Protein AF-V7CQR9-F1 (afdb_monomer_lite)

Radius of gyration: 21.54 Å; chains: 1; bounding box: 66×57×41 Å

Structure (mmCIF, N/CA/C/O backbone):
data_AF-V7CQR9-F1
#
_entry.id   AF-V7CQR9-F1
#
loop_
_atom_site.group_PDB
_atom_site.id
_atom_site.type_symbol
_atom_site.label_atom_id
_atom_site.label_alt_id
_atom_site.label_comp_id
_atom_site.label_asym_id
_atom_site.label_entity_id
_atom_site.label_seq_id
_atom_site.pdbx_PDB_ins_code
_atom_site.Cartn_x
_atom_site.Cartn_y
_atom_site.Cartn_z
_atom_site.occupancy
_atom_site.B_iso_or_equiv
_atom_site.auth_seq_id
_atom_site.auth_comp_id
_atom_site.auth_asym_id
_atom_site.auth_atom_id
_atom_site.pdbx_PDB_model_num
ATOM 1 N N . GLU A 1 1 ? 5.140 -25.761 18.915 1.00 41.97 1 GLU A N 1
ATOM 2 C CA . GLU A 1 1 ? 4.396 -25.133 17.805 1.00 41.97 1 GLU A CA 1
ATOM 3 C C . GLU A 1 1 ? 4.892 -23.714 17.617 1.00 41.97 1 GLU A C 1
ATOM 5 O O . GLU A 1 1 ? 4.984 -22.974 18.591 1.00 41.97 1 GLU A O 1
ATOM 10 N N . THR A 1 2 ? 5.276 -23.345 16.400 1.00 48.59 2 THR A N 1
ATOM 11 C CA . THR A 1 2 ? 5.682 -21.975 16.077 1.00 48.59 2 THR A CA 1
ATOM 12 C C . THR A 1 2 ? 4.414 -21.136 15.949 1.00 48.59 2 THR A C 1
ATOM 14 O O . THR A 1 2 ? 3.686 -21.257 14.967 1.00 48.59 2 THR A O 1
ATOM 17 N N . GLN A 1 3 ? 4.089 -20.340 16.968 1.00 61.81 3 GLN A N 1
ATOM 18 C CA . GLN A 1 3 ? 2.920 -19.466 16.918 1.00 61.81 3 GLN A CA 1
ATOM 19 C C . GLN A 1 3 ? 3.255 -18.221 16.092 1.00 61.81 3 GLN A C 1
ATOM 21 O O . GLN A 1 3 ? 3.995 -17.349 16.544 1.00 61.81 3 GLN A O 1
ATOM 26 N N . PHE A 1 4 ? 2.732 -18.156 14.867 1.00 68.81 4 PHE A N 1
ATOM 27 C CA . PHE A 1 4 ? 2.900 -16.991 14.002 1.00 68.81 4 PHE A CA 1
ATOM 28 C C . PHE A 1 4 ? 2.068 -15.803 14.511 1.00 68.81 4 PHE A C 1
ATOM 30 O O . PHE A 1 4 ? 0.933 -16.001 14.965 1.00 68.81 4 PHE A O 1
ATOM 37 N N . PRO A 1 5 ? 2.604 -14.571 14.455 1.00 75.88 5 PRO A N 1
ATOM 38 C CA . PRO A 1 5 ? 1.844 -13.382 14.801 1.00 75.88 5 PRO A CA 1
ATOM 39 C C . PRO A 1 5 ? 0.674 -13.155 13.831 1.00 75.88 5 PRO A C 1
ATOM 41 O O . PRO A 1 5 ? 0.707 -13.516 12.653 1.00 75.88 5 PRO A O 1
ATOM 44 N N . LEU A 1 6 ? -0.384 -12.545 14.361 1.00 80.00 6 LEU A N 1
ATOM 45 C CA . LEU A 1 6 ? -1.630 -12.251 13.662 1.00 80.00 6 LEU A CA 1
ATOM 46 C C . LEU A 1 6 ? -1.781 -10.737 13.486 1.00 80.00 6 LEU A C 1
ATOM 48 O O . LEU A 1 6 ? -1.572 -9.965 14.422 1.00 80.00 6 LEU A O 1
ATOM 52 N N . PHE A 1 7 ? -2.206 -10.293 12.308 1.00 83.94 7 PHE A N 1
ATOM 53 C CA . PHE A 1 7 ? -2.403 -8.873 12.015 1.00 83.94 7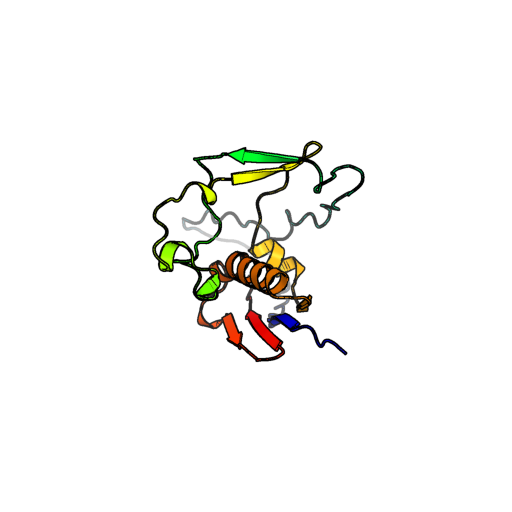 PHE A CA 1
ATOM 54 C C . PHE A 1 7 ? -3.782 -8.657 11.413 1.00 83.94 7 PHE A C 1
ATOM 56 O O . PHE A 1 7 ? -4.093 -9.141 10.328 1.00 83.94 7 PHE A O 1
ATOM 63 N N . GLN A 1 8 ? -4.647 -7.954 12.130 1.00 78.25 8 GLN A N 1
ATOM 64 C CA . GLN A 1 8 ? -6.051 -7.843 11.783 1.00 78.25 8 GLN A CA 1
ATOM 65 C C . GLN A 1 8 ? -6.464 -6.421 11.457 1.00 78.25 8 GLN A C 1
ATOM 67 O O . GLN A 1 8 ? -6.045 -5.453 12.090 1.00 78.25 8 GLN A O 1
ATOM 72 N N . VAL A 1 9 ? -7.382 -6.312 10.506 1.00 82.25 9 VAL A N 1
ATOM 73 C CA . VAL A 1 9 ? -8.133 -5.101 10.234 1.00 82.25 9 VAL A CA 1
ATOM 74 C C . VAL A 1 9 ? -9.612 -5.331 10.533 1.00 82.25 9 VAL A C 1
ATOM 76 O O . VAL A 1 9 ? -10.243 -6.246 9.997 1.00 82.25 9 VAL A O 1
ATOM 79 N N . HIS A 1 10 ? -10.175 -4.496 11.404 1.00 82.81 10 HIS A N 1
ATOM 80 C CA . HIS A 1 10 ? -11.596 -4.475 11.734 1.00 82.81 10 HIS A CA 1
ATOM 81 C C . HIS A 1 10 ? -12.281 -3.287 11.081 1.00 82.81 10 HIS A C 1
ATOM 83 O O . HIS A 1 10 ? -11.939 -2.136 11.357 1.00 82.81 10 HIS A O 1
ATOM 89 N N . PHE A 1 11 ? -13.338 -3.567 10.327 1.00 75.38 11 PHE A N 1
ATOM 90 C CA . PHE A 1 11 ? -14.189 -2.536 9.756 1.00 75.38 11 PHE A CA 1
ATOM 91 C C . PHE A 1 11 ? -15.543 -2.528 10.468 1.00 75.38 11 PHE A C 1
ATOM 93 O O . PHE A 1 11 ? -16.346 -3.451 10.330 1.00 75.38 11 PHE A O 1
ATOM 100 N N . LYS A 1 12 ? -15.792 -1.501 11.289 1.00 66.75 12 LYS A N 1
ATOM 101 C CA . LYS A 1 12 ? -17.048 -1.352 12.042 1.00 66.75 12 LYS A CA 1
ATOM 102 C C . LYS A 1 12 ? -17.919 -0.282 11.406 1.00 66.75 12 LYS A C 1
ATOM 104 O O . LYS A 1 12 ? -17.594 0.898 11.483 1.00 66.75 12 LYS A O 1
ATOM 109 N N . PHE A 1 13 ? -19.062 -0.688 10.872 1.00 64.81 13 PHE A N 1
ATOM 110 C CA . PHE A 1 13 ? -20.039 0.225 10.292 1.00 64.81 13 PHE A CA 1
ATOM 111 C C . PHE A 1 13 ? -21.225 0.403 11.233 1.00 64.81 13 PHE A C 1
ATOM 113 O O . PHE A 1 13 ? -21.707 -0.563 11.825 1.00 64.81 13 PHE A O 1
ATOM 120 N N . LYS A 1 14 ? -21.696 1.646 11.373 1.00 54.72 14 LYS A N 1
ATOM 121 C CA . LYS A 1 14 ? -23.021 1.921 11.930 1.00 54.72 14 LYS A CA 1
ATOM 122 C C . LYS A 1 14 ? -23.985 2.021 10.746 1.00 54.72 14 LYS A C 1
ATOM 124 O O . LYS A 1 14 ? -23.793 2.923 9.936 1.00 54.72 14 LYS A O 1
ATOM 129 N N . PRO A 1 15 ? -24.972 1.123 10.604 1.00 45.88 15 PRO A N 1
ATOM 130 C CA . PRO A 1 15 ? -26.006 1.317 9.599 1.00 45.88 15 PRO A CA 1
ATOM 131 C C . PRO A 1 15 ? -26.774 2.603 9.929 1.00 45.88 15 PRO A C 1
ATOM 133 O O . PRO A 1 15 ? -27.225 2.786 11.062 1.00 45.88 15 PRO A O 1
ATOM 136 N N . CYS A 1 16 ? -26.902 3.506 8.957 1.00 43.66 16 CYS A N 1
ATOM 137 C CA . CYS A 1 16 ? -27.838 4.621 9.069 1.00 43.66 16 CYS A CA 1
ATOM 138 C C . CYS A 1 16 ? -29.277 4.070 9.086 1.00 43.66 16 CYS A C 1
ATOM 140 O O . CYS A 1 16 ? -29.581 3.157 8.310 1.00 43.66 16 CYS A O 1
ATOM 142 N N . PRO A 1 17 ? -30.188 4.611 9.916 1.00 41.53 17 PRO A N 1
ATOM 143 C CA . PRO A 1 17 ? -31.610 4.328 9.783 1.00 41.53 17 PRO A CA 1
ATOM 144 C C . PRO A 1 17 ? -32.074 4.824 8.411 1.00 41.53 17 PRO A C 1
ATOM 146 O O . PRO A 1 17 ? -31.995 6.019 8.128 1.00 41.53 17 PRO A O 1
ATOM 149 N N . ARG A 1 18 ? -32.551 3.922 7.546 1.00 43.81 18 ARG A N 1
ATOM 150 C CA . ARG A 1 18 ? -33.245 4.322 6.316 1.00 43.81 18 ARG A CA 1
ATOM 151 C C . ARG A 1 18 ? -34.503 5.086 6.722 1.00 43.81 18 ARG A C 1
ATOM 153 O O . ARG A 1 18 ? -35.477 4.472 7.153 1.00 43.81 18 ARG A O 1
ATOM 160 N N . GLN A 1 19 ? -34.502 6.410 6.588 1.00 45.97 19 GLN A N 1
ATOM 161 C CA . GLN A 1 19 ? -35.759 7.143 6.559 1.00 45.97 19 GLN A CA 1
ATOM 162 C C . GLN A 1 19 ? -36.437 6.816 5.230 1.00 45.97 19 GLN A C 1
ATOM 164 O O . GLN A 1 19 ? -36.009 7.259 4.170 1.00 45.97 19 GLN A O 1
ATOM 169 N N . ILE A 1 20 ? -37.470 5.978 5.287 1.00 43.81 20 ILE A N 1
ATOM 170 C CA . ILE A 1 20 ? -38.375 5.761 4.162 1.00 43.81 20 ILE A CA 1
ATOM 171 C C . ILE A 1 20 ? -39.306 6.974 4.120 1.00 43.81 20 ILE A C 1
ATOM 173 O O . ILE A 1 20 ? -40.376 6.974 4.730 1.00 43.81 20 ILE A O 1
ATOM 177 N N . THR A 1 21 ? -38.906 8.037 3.433 1.00 38.19 21 THR A N 1
ATOM 178 C CA . THR A 1 21 ? -39.832 9.105 3.053 1.00 38.19 21 THR A CA 1
ATOM 179 C C . THR A 1 21 ? -40.625 8.637 1.834 1.00 38.19 21 THR A C 1
ATOM 181 O O . THR A 1 21 ? -40.096 8.483 0.737 1.00 38.19 21 THR A O 1
ATOM 184 N N . LYS A 1 22 ? -41.918 8.353 2.041 1.00 32.97 22 LYS A N 1
ATOM 185 C CA . LYS A 1 22 ? -42.879 8.067 0.963 1.00 32.97 22 LYS A CA 1
ATOM 186 C C . LYS A 1 22 ? -42.957 9.275 0.012 1.00 32.97 22 LYS A C 1
ATOM 188 O O . LYS A 1 22 ? -43.050 10.398 0.513 1.00 32.97 22 LYS A O 1
ATOM 193 N N . PRO A 1 23 ? -43.001 9.085 -1.318 1.00 34.34 23 PRO A N 1
ATOM 194 C CA . PRO A 1 23 ? -43.181 10.199 -2.238 1.00 34.34 23 PRO A CA 1
ATOM 195 C C . PRO A 1 23 ? -44.623 10.716 -2.133 1.00 34.34 23 PRO A C 1
ATOM 197 O O . PRO A 1 23 ? -45.576 9.949 -2.277 1.00 34.34 23 PRO A O 1
ATOM 200 N N . LYS A 1 24 ? -44.791 12.015 -1.862 1.00 32.97 24 LYS A N 1
ATOM 201 C CA . LYS A 1 24 ? -46.068 12.720 -2.033 1.00 32.97 24 LYS A CA 1
ATOM 202 C C . LYS A 1 24 ? -46.045 13.492 -3.349 1.00 32.97 24 LYS A C 1
ATOM 204 O O . LYS A 1 24 ? -45.076 14.170 -3.673 1.00 32.97 24 LYS A O 1
ATOM 209 N N . SER A 1 25 ? -47.136 13.345 -4.084 1.00 35.62 25 SER A N 1
ATOM 210 C CA . SER A 1 25 ? -47.451 13.938 -5.379 1.00 35.62 25 SER A CA 1
ATOM 211 C C . SER A 1 25 ? -47.637 15.466 -5.338 1.00 35.62 25 SER A C 1
ATOM 213 O O . SER A 1 25 ? -48.386 15.969 -4.508 1.00 35.62 25 SER A O 1
ATOM 215 N N . ILE A 1 26 ? -46.956 16.140 -6.272 1.00 37.84 26 ILE A N 1
ATOM 216 C CA . ILE A 1 26 ? -47.294 17.318 -7.107 1.00 37.84 26 ILE A CA 1
ATOM 217 C C . ILE A 1 26 ? -48.415 18.275 -6.630 1.00 37.84 26 ILE A C 1
ATOM 219 O O . ILE A 1 26 ? -49.569 17.863 -6.566 1.00 37.84 26 ILE A O 1
ATOM 223 N N . LEU A 1 27 ? -48.093 19.579 -6.486 1.00 31.38 27 LEU A N 1
ATOM 224 C CA . LEU A 1 27 ? -48.712 20.705 -7.236 1.00 31.38 27 LEU A CA 1
ATOM 225 C C . LEU A 1 27 ? -48.046 22.083 -6.960 1.00 31.38 27 LEU A C 1
ATOM 227 O O . LEU A 1 27 ? -48.041 22.566 -5.837 1.00 31.38 27 LEU A O 1
ATOM 231 N N . ALA A 1 28 ? -47.541 22.670 -8.057 1.00 29.38 28 ALA A N 1
ATOM 232 C CA . ALA A 1 28 ? -47.424 24.085 -8.463 1.00 29.38 28 ALA A CA 1
ATOM 233 C C . ALA A 1 28 ? -46.801 25.180 -7.553 1.00 29.38 28 ALA A C 1
ATOM 235 O O . ALA A 1 28 ? -47.396 25.592 -6.565 1.00 29.38 28 ALA A O 1
ATOM 236 N N . GLY A 1 29 ? -45.739 25.828 -8.072 1.00 25.42 29 GLY A N 1
ATOM 237 C CA . GLY A 1 29 ? -45.711 27.300 -8.190 1.00 25.42 29 GLY A CA 1
ATOM 238 C C . GLY A 1 29 ? -44.531 28.094 -7.594 1.00 25.42 29 GLY A C 1
ATOM 239 O O . GLY A 1 29 ? -44.520 28.379 -6.407 1.00 25.42 29 GLY A O 1
ATOM 240 N N . ASP A 1 30 ? -43.687 28.596 -8.507 1.00 26.09 30 ASP A N 1
ATOM 241 C CA . ASP A 1 30 ? -42.939 29.877 -8.521 1.00 26.09 30 ASP A CA 1
ATOM 242 C C . ASP A 1 30 ? -41.487 30.009 -7.961 1.00 26.09 30 ASP A C 1
ATOM 244 O O . ASP A 1 30 ? -41.215 29.915 -6.771 1.00 26.09 30 ASP A O 1
ATOM 248 N N . LYS A 1 31 ? -40.582 30.298 -8.919 1.00 33.34 31 LYS A N 1
ATOM 249 C CA . LYS A 1 31 ? -39.296 31.049 -8.947 1.00 33.34 31 LYS A CA 1
ATOM 250 C C . LYS A 1 31 ? -38.389 31.104 -7.698 1.00 33.34 31 LYS A C 1
ATOM 252 O O . LYS A 1 31 ? -38.709 31.812 -6.752 1.00 33.34 31 LYS A O 1
ATOM 257 N N . LYS A 1 32 ? -37.127 30.650 -7.833 1.00 25.44 32 LYS A N 1
ATOM 258 C CA . LYS A 1 32 ? -35.907 31.482 -8.049 1.00 25.44 32 LYS A CA 1
ATOM 259 C C . LYS A 1 32 ? -34.656 30.591 -8.224 1.00 25.44 32 LYS A C 1
ATOM 261 O O . LYS A 1 32 ? -34.706 29.409 -7.923 1.00 25.44 32 LYS A O 1
ATOM 266 N N . ALA A 1 33 ? -33.602 31.188 -8.777 1.00 32.75 33 ALA A N 1
ATOM 267 C CA . ALA A 1 33 ? -32.404 30.595 -9.372 1.00 32.75 33 ALA A CA 1
ATOM 268 C C . ALA A 1 33 ? -31.418 29.866 -8.429 1.00 32.75 33 ALA A C 1
ATOM 270 O O . ALA A 1 33 ? -31.413 30.105 -7.224 1.00 32.75 33 ALA A O 1
ATOM 271 N N . ASP A 1 34 ? -30.547 29.096 -9.097 1.00 33.03 34 ASP A N 1
ATOM 272 C CA . ASP A 1 34 ? -29.284 28.444 -8.703 1.00 33.03 34 ASP A CA 1
ATOM 273 C C . ASP A 1 34 ? -29.333 27.130 -7.905 1.00 33.03 34 ASP A C 1
ATOM 275 O O . ASP A 1 34 ? -29.370 27.130 -6.682 1.00 33.03 34 ASP A O 1
ATOM 279 N N . GLU A 1 35 ? -29.226 26.010 -8.637 1.00 32.69 35 GLU A N 1
ATOM 280 C CA . GLU A 1 35 ? -28.453 24.800 -8.293 1.00 32.69 35 GLU A CA 1
ATOM 281 C C . GLU A 1 35 ? -28.541 23.799 -9.464 1.00 32.69 35 GLU A C 1
ATOM 283 O O . GLU A 1 35 ? -29.588 23.197 -9.692 1.00 32.69 35 GLU A O 1
ATOM 288 N N . GLU A 1 36 ? -27.447 23.562 -10.196 1.00 30.84 36 GLU A N 1
ATOM 289 C CA . GLU A 1 36 ? -27.282 22.299 -10.935 1.00 30.84 36 GLU A CA 1
ATOM 290 C C . GLU A 1 36 ? -26.350 21.401 -10.121 1.00 30.84 36 GLU A C 1
ATOM 292 O O . GLU A 1 36 ? -25.194 21.152 -10.461 1.00 30.84 36 GLU A O 1
ATOM 297 N N . VAL A 1 37 ? -26.848 20.940 -8.973 1.00 31.84 37 VAL A N 1
ATOM 298 C CA . VAL A 1 37 ? -26.240 19.801 -8.290 1.00 31.84 37 VAL A CA 1
ATOM 299 C C . VAL A 1 37 ? -26.686 18.575 -9.064 1.00 31.84 37 VAL A C 1
ATOM 301 O O . VAL A 1 37 ? -27.801 18.080 -8.902 1.00 31.84 37 VAL A O 1
ATOM 304 N N . VAL A 1 38 ? -25.812 18.111 -9.954 1.00 28.70 38 VAL A N 1
ATOM 305 C CA . VAL A 1 38 ? -25.961 16.826 -10.629 1.00 28.70 38 VAL A CA 1
ATOM 306 C C . VAL A 1 38 ? -26.079 15.761 -9.545 1.00 28.70 38 VAL A C 1
ATOM 308 O O . VAL A 1 38 ? -25.103 15.393 -8.889 1.00 28.70 38 VAL A O 1
ATOM 311 N N . ILE A 1 39 ? -27.304 15.285 -9.332 1.00 34.88 39 ILE A N 1
ATOM 312 C CA . ILE A 1 39 ? -27.596 14.151 -8.465 1.00 34.88 39 ILE A CA 1
ATOM 313 C C . ILE A 1 39 ? -26.994 12.924 -9.150 1.00 34.88 39 ILE A C 1
ATOM 315 O O . ILE A 1 39 ? -27.649 12.236 -9.933 1.00 34.88 39 ILE A O 1
ATOM 319 N N . VAL A 1 40 ? -25.723 12.644 -8.870 1.00 34.62 40 VAL A N 1
ATOM 320 C CA . VAL A 1 40 ? -25.121 11.348 -9.171 1.00 34.62 40 VAL A CA 1
ATOM 321 C C . VAL A 1 40 ? -25.735 10.337 -8.215 1.00 34.62 40 VAL A C 1
ATOM 323 O O . VAL A 1 40 ? -25.282 10.117 -7.095 1.00 34.62 40 VAL A O 1
ATOM 326 N N . ASN A 1 41 ? -26.850 9.759 -8.651 1.00 41.69 41 ASN A N 1
ATOM 327 C CA . ASN A 1 41 ? -27.503 8.657 -7.975 1.00 41.69 41 ASN A CA 1
ATOM 328 C C . ASN A 1 41 ? -26.471 7.531 -7.779 1.00 41.69 41 ASN A C 1
ATOM 330 O O . ASN A 1 41 ? -26.025 6.908 -8.747 1.00 41.69 41 ASN A O 1
ATOM 334 N N . ALA A 1 42 ? -26.102 7.271 -6.520 1.00 46.81 42 ALA A N 1
ATOM 335 C CA . ALA A 1 42 ? -25.104 6.290 -6.083 1.00 46.81 42 ALA A CA 1
ATOM 336 C C . ALA A 1 42 ? -25.492 4.819 -6.366 1.00 46.81 42 ALA A C 1
ATOM 338 O O . ALA A 1 42 ? -24.922 3.895 -5.792 1.00 46.81 42 ALA A O 1
ATOM 339 N N . SER A 1 43 ? -26.461 4.592 -7.252 1.00 51.91 43 SER A N 1
ATOM 340 C CA . SER A 1 43 ? -26.974 3.282 -7.648 1.00 51.91 43 SER A CA 1
ATOM 341 C C . SER A 1 43 ? -26.719 2.929 -9.119 1.00 51.91 43 SER A C 1
ATOM 343 O O . SER A 1 43 ? -27.313 1.975 -9.606 1.00 51.91 43 SER A O 1
ATOM 345 N N . SER A 1 44 ? -25.835 3.647 -9.830 1.00 48.53 44 SER A N 1
ATOM 346 C CA . SER A 1 44 ? -25.587 3.379 -11.263 1.00 48.53 44 SER A CA 1
ATOM 347 C C . SER A 1 44 ? -24.168 2.968 -11.686 1.00 48.53 44 SER A C 1
ATOM 349 O O . SER A 1 44 ? -24.005 2.674 -12.860 1.00 48.53 44 SER A O 1
ATOM 351 N N . TRP A 1 45 ? -23.163 2.853 -10.798 1.00 45.81 45 TRP A N 1
ATOM 352 C CA . TRP A 1 45 ? -21.800 2.444 -11.227 1.00 45.81 45 TRP A CA 1
ATOM 353 C C . TRP A 1 45 ? -20.986 1.609 -10.224 1.00 45.81 45 TRP A C 1
ATOM 355 O O . TRP A 1 45 ? -19.757 1.634 -10.255 1.00 45.81 45 TRP A O 1
ATOM 365 N N . ILE A 1 46 ? -21.624 0.850 -9.331 1.00 46.75 46 ILE A N 1
ATOM 366 C CA . ILE A 1 46 ? -20.922 -0.288 -8.718 1.00 46.75 46 ILE A CA 1
ATOM 367 C C . ILE A 1 46 ? -21.370 -1.516 -9.494 1.00 46.75 46 ILE A C 1
ATOM 369 O O . ILE A 1 46 ? -22.289 -2.220 -9.088 1.00 46.75 46 ILE A O 1
ATOM 373 N N . ASP A 1 47 ? -20.752 -1.726 -10.654 1.00 48.12 47 ASP A N 1
ATOM 374 C CA . ASP A 1 47 ? -20.745 -3.052 -11.251 1.00 48.12 47 ASP A CA 1
ATOM 375 C C . ASP A 1 47 ? -19.950 -3.945 -10.291 1.00 48.12 47 ASP A C 1
ATOM 377 O O . ASP A 1 47 ? -18.720 -4.001 -10.310 1.00 48.12 47 ASP A O 1
ATOM 381 N N . ASP A 1 48 ? -20.663 -4.664 -9.426 1.00 55.44 48 ASP A N 1
ATOM 382 C CA . ASP A 1 48 ? -20.131 -5.768 -8.617 1.00 55.44 48 ASP A CA 1
ATOM 383 C C . ASP A 1 48 ? -19.645 -6.949 -9.494 1.00 55.44 48 ASP A C 1
ATOM 385 O O . ASP A 1 48 ? -19.297 -8.011 -8.983 1.00 55.44 48 ASP A O 1
ATOM 389 N N . LYS A 1 49 ? -19.592 -6.765 -10.821 1.00 54.38 49 LYS A N 1
ATOM 390 C CA . LYS A 1 49 ? -19.254 -7.756 -11.841 1.00 54.38 49 LYS A CA 1
ATOM 391 C C . LYS A 1 49 ? -17.871 -7.533 -12.470 1.00 54.38 49 LYS A C 1
ATOM 393 O O . LYS A 1 49 ? -17.668 -7.840 -13.638 1.00 54.38 49 LYS A O 1
ATOM 398 N N . PHE A 1 50 ? -16.904 -7.001 -11.727 1.00 61.44 50 PHE A N 1
ATOM 399 C CA . PHE A 1 50 ? -15.508 -7.299 -12.055 1.00 61.44 50 PHE A CA 1
ATOM 400 C C . PHE A 1 50 ? -15.138 -8.581 -11.312 1.00 61.44 50 PHE A C 1
ATOM 402 O O . PHE A 1 50 ? -14.646 -8.531 -10.179 1.00 61.44 50 PHE A O 1
ATOM 409 N N . ASP A 1 51 ? -15.494 -9.714 -11.917 1.00 65.62 51 ASP A N 1
ATOM 410 C CA . ASP A 1 51 ? -14.965 -11.008 -11.505 1.00 65.62 51 ASP A CA 1
ATOM 411 C C . ASP A 1 51 ? -13.554 -11.107 -12.079 1.00 65.62 51 ASP A C 1
ATOM 413 O O . ASP A 1 51 ? -13.349 -10.918 -13.277 1.00 65.62 51 ASP A O 1
ATOM 417 N N . PHE A 1 52 ? -12.570 -11.259 -11.202 1.00 70.00 52 PHE A N 1
ATOM 418 C CA . PHE A 1 52 ? -11.182 -11.334 -11.625 1.00 70.00 52 PHE A CA 1
ATOM 419 C C . PHE A 1 52 ? -10.911 -12.774 -12.053 1.00 70.00 52 PHE A C 1
ATOM 421 O O . PHE A 1 52 ? -10.785 -13.648 -11.194 1.00 70.00 52 PHE A O 1
ATOM 428 N N . ASP A 1 53 ? -10.850 -13.010 -13.362 1.00 74.62 53 ASP A N 1
ATOM 429 C CA . ASP A 1 53 ? -10.520 -14.325 -13.898 1.00 74.62 53 ASP A CA 1
ATOM 430 C C . ASP A 1 53 ? -8.998 -14.520 -13.939 1.00 74.62 53 ASP A C 1
ATOM 432 O O . ASP A 1 53 ? -8.269 -13.830 -14.656 1.00 74.62 53 ASP A O 1
ATOM 436 N N . LEU A 1 54 ? -8.522 -15.470 -13.133 1.00 71.12 54 LEU A N 1
ATOM 437 C CA . LEU A 1 54 ? -7.117 -15.868 -13.073 1.00 71.12 54 LEU A CA 1
ATOM 438 C C . LEU A 1 54 ? -6.643 -16.536 -14.370 1.00 71.12 54 LEU A C 1
ATOM 440 O O . LEU A 1 54 ? -5.450 -16.472 -14.662 1.00 71.12 54 LEU A O 1
ATOM 444 N N . GLU A 1 55 ? -7.548 -17.160 -15.129 1.00 76.25 55 GLU A N 1
ATOM 445 C CA . GLU A 1 55 ? -7.228 -17.827 -16.396 1.00 76.25 55 GLU A CA 1
ATOM 446 C C . GLU A 1 55 ? -7.053 -16.819 -17.542 1.00 76.25 55 GLU A C 1
ATOM 448 O O . GLU A 1 55 ? -6.274 -17.058 -18.462 1.00 76.25 55 GLU A O 1
ATOM 453 N N . GLU A 1 56 ? -7.722 -15.663 -17.472 1.00 80.50 56 GLU A N 1
ATOM 454 C CA . GLU A 1 56 ? -7.551 -14.569 -18.440 1.00 80.50 56 GLU A CA 1
ATOM 455 C C . GLU A 1 56 ? -6.397 -13.620 -18.071 1.00 80.50 56 GLU A C 1
ATOM 457 O O . GLU A 1 56 ? -5.871 -12.918 -18.935 1.00 80.50 56 GLU A O 1
ATOM 462 N N . CYS A 1 57 ? -6.007 -13.562 -16.793 1.00 86.56 57 CYS A N 1
ATOM 463 C CA . CYS A 1 57 ? -5.041 -12.592 -16.279 1.00 86.56 57 CYS A CA 1
ATOM 464 C C . CYS A 1 57 ? -4.129 -13.210 -15.210 1.00 86.56 57 CYS A C 1
ATOM 466 O O . CYS A 1 57 ? -4.407 -13.169 -14.004 1.00 86.56 57 CYS A O 1
ATOM 468 N N . ASN A 1 58 ? -2.972 -13.724 -15.638 1.00 88.94 58 ASN A N 1
ATOM 469 C CA . ASN A 1 58 ? -1.970 -14.236 -14.712 1.00 88.94 58 ASN A CA 1
ATOM 470 C C . ASN A 1 58 ? -1.144 -13.096 -14.089 1.00 88.94 58 ASN A C 1
ATOM 472 O O . ASN A 1 58 ? -0.136 -12.648 -14.629 1.00 88.94 58 ASN A O 1
ATOM 476 N N . VAL A 1 59 ? -1.524 -12.670 -12.884 1.00 90.38 59 VAL A N 1
ATOM 477 C CA . VAL A 1 59 ? -0.822 -11.604 -12.140 1.00 90.38 59 VAL A CA 1
ATOM 478 C C . VAL A 1 59 ? 0.584 -11.960 -11.671 1.00 90.38 59 VAL A C 1
ATOM 480 O O . VAL A 1 59 ? 1.333 -11.056 -11.297 1.00 90.38 59 VAL A O 1
ATOM 483 N N . ALA A 1 60 ? 0.945 -13.244 -11.658 1.00 91.50 60 ALA A N 1
ATOM 484 C CA . ALA A 1 60 ? 2.271 -13.682 -11.235 1.00 91.50 60 ALA A CA 1
ATOM 485 C C . ALA A 1 60 ? 3.331 -13.481 -12.330 1.00 91.50 60 ALA A C 1
ATOM 487 O O . ALA A 1 60 ? 4.508 -13.325 -12.003 1.00 91.50 60 ALA A O 1
ATOM 488 N N . ASN A 1 61 ? 2.921 -13.442 -13.602 1.00 93.00 61 ASN A N 1
ATOM 489 C CA . ASN A 1 61 ? 3.807 -13.242 -14.745 1.00 93.00 61 ASN A CA 1
ATOM 490 C C . ASN A 1 61 ? 3.702 -11.803 -15.250 1.00 93.00 61 ASN A C 1
ATOM 492 O O . ASN A 1 61 ? 2.615 -11.276 -15.471 1.00 93.00 61 ASN A O 1
ATOM 496 N N . GLY A 1 62 ? 4.843 -11.148 -15.419 1.00 94.31 62 GLY A N 1
ATOM 497 C CA . GLY A 1 62 ? 4.882 -9.726 -15.716 1.00 94.31 62 GLY A CA 1
ATOM 498 C C . GLY A 1 62 ? 6.283 -9.161 -15.625 1.00 94.31 62 GLY A C 1
ATOM 499 O O . GLY A 1 62 ? 7.279 -9.879 -15.494 1.00 94.31 62 GLY A O 1
ATOM 500 N N . LYS A 1 63 ? 6.354 -7.836 -15.665 1.00 96.19 63 LYS A N 1
ATOM 501 C CA . LYS A 1 63 ? 7.603 -7.090 -15.543 1.00 96.19 63 LYS A CA 1
ATOM 502 C C . LYS A 1 63 ? 7.406 -5.824 -14.729 1.00 96.19 63 LYS A C 1
ATOM 504 O O . LYS A 1 63 ? 6.334 -5.222 -14.711 1.00 96.19 63 LYS A O 1
ATOM 509 N N . TRP A 1 64 ? 8.484 -5.394 -14.091 1.00 95.88 64 TRP A N 1
ATOM 510 C CA . TRP A 1 64 ? 8.550 -4.080 -13.472 1.00 95.88 64 TRP A CA 1
ATOM 511 C C . TRP A 1 64 ? 8.767 -3.018 -14.546 1.00 95.88 64 TRP A C 1
ATOM 513 O O . TRP A 1 64 ? 9.714 -3.103 -15.330 1.00 95.88 64 TRP A O 1
ATOM 523 N N . VAL A 1 65 ? 7.897 -2.014 -14.572 1.00 95.19 65 VAL A N 1
ATOM 524 C CA . VAL A 1 65 ? 7.990 -0.869 -15.479 1.00 95.19 65 VAL A CA 1
ATOM 525 C C . VAL A 1 65 ? 8.189 0.393 -14.658 1.00 95.19 65 VAL A C 1
ATOM 527 O O . VAL A 1 65 ? 7.495 0.628 -13.669 1.00 95.19 65 VAL A O 1
ATOM 530 N N . PHE A 1 66 ? 9.173 1.196 -15.052 1.00 95.94 66 PHE A N 1
ATOM 531 C CA . PHE A 1 66 ? 9.445 2.473 -14.412 1.00 95.94 66 PHE A CA 1
ATOM 532 C C . PHE A 1 66 ? 8.518 3.552 -14.974 1.00 95.94 66 PHE A C 1
ATOM 534 O O . PHE A 1 66 ? 8.475 3.774 -16.184 1.00 95.94 66 PHE A O 1
ATOM 541 N N . ASN A 1 67 ? 7.810 4.247 -14.090 1.00 94.38 67 ASN A N 1
ATOM 542 C CA . ASN A 1 67 ? 6.875 5.308 -14.426 1.0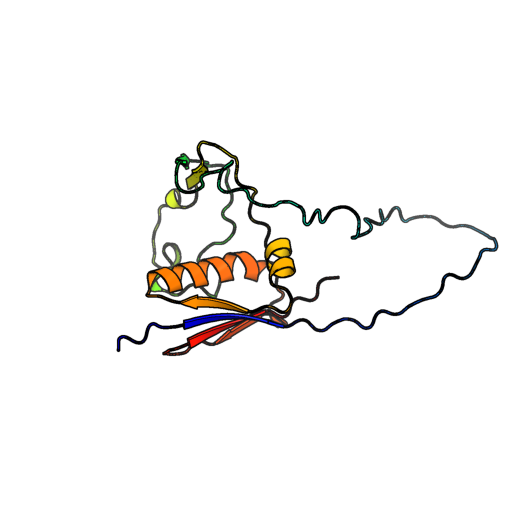0 94.38 67 ASN A CA 1
ATOM 543 C C . ASN A 1 67 ? 7.146 6.543 -13.558 1.00 94.38 67 ASN A C 1
ATOM 545 O O . ASN A 1 67 ? 6.593 6.691 -12.473 1.00 94.38 67 ASN A O 1
ATOM 549 N N . SER A 1 68 ? 7.966 7.474 -14.048 1.00 93.31 68 SER A N 1
ATOM 550 C CA . SER A 1 68 ? 8.308 8.707 -13.316 1.00 93.31 68 SER A CA 1
ATOM 551 C C . SER A 1 68 ? 7.114 9.621 -13.018 1.00 93.31 68 SER A C 1
ATOM 553 O O . SER A 1 68 ? 7.215 10.490 -12.156 1.00 93.31 68 SER A O 1
ATOM 555 N N . SER A 1 69 ? 5.992 9.449 -13.723 1.00 92.00 69 SER A N 1
ATOM 556 C CA . SER A 1 69 ? 4.777 10.247 -13.521 1.00 92.00 69 SER A CA 1
ATOM 557 C C . SER A 1 69 ? 3.837 9.639 -12.477 1.00 92.00 69 SER A C 1
ATOM 559 O O . SER A 1 69 ? 2.862 10.285 -12.081 1.00 92.00 69 SER A O 1
ATOM 561 N N . VAL A 1 70 ? 4.087 8.404 -12.022 1.00 90.62 70 VAL A N 1
ATOM 562 C CA . VAL A 1 70 ? 3.221 7.764 -11.033 1.00 90.62 70 VAL A CA 1
ATOM 563 C C . VAL A 1 70 ? 3.355 8.463 -9.684 1.00 90.62 70 VAL A C 1
ATOM 565 O O . VAL A 1 70 ? 4.441 8.634 -9.139 1.00 90.62 70 VAL A O 1
ATOM 568 N N . THR A 1 71 ? 2.219 8.854 -9.111 1.00 90.31 71 THR A N 1
ATOM 569 C CA . THR A 1 71 ? 2.171 9.311 -7.721 1.00 90.31 71 THR A CA 1
ATOM 570 C C . THR A 1 71 ? 1.894 8.113 -6.810 1.00 90.31 71 THR A C 1
ATOM 572 O O . THR A 1 71 ? 0.837 7.482 -6.979 1.00 90.31 71 THR A O 1
ATOM 575 N N . PRO A 1 72 ? 2.789 7.796 -5.850 1.00 90.75 72 PRO A N 1
ATOM 576 C CA . PRO A 1 72 ? 2.559 6.751 -4.859 1.00 90.75 72 PRO A CA 1
ATOM 577 C C . PRO A 1 72 ? 1.282 7.015 -4.061 1.00 90.75 72 PRO A C 1
ATOM 579 O O . PRO A 1 72 ? 0.997 8.150 -3.682 1.00 90.75 72 PRO A O 1
ATOM 582 N N . LEU A 1 73 ? 0.521 5.960 -3.775 1.00 90.94 73 LEU A N 1
ATOM 583 C CA . LEU A 1 73 ? -0.746 6.074 -3.041 1.00 90.94 73 LEU A CA 1
ATOM 584 C C . LEU A 1 73 ? -0.555 6.473 -1.574 1.00 90.94 73 LEU A C 1
ATOM 586 O O . LEU A 1 73 ? -1.460 7.029 -0.961 1.00 90.94 73 LEU A O 1
ATOM 590 N N . TYR A 1 74 ? 0.616 6.187 -1.012 1.00 94.31 74 TYR A N 1
ATOM 591 C CA . TYR A 1 74 ? 1.015 6.612 0.321 1.00 94.31 74 TYR A CA 1
ATOM 592 C C . TYR A 1 74 ? 2.535 6.796 0.379 1.00 94.31 74 TYR A C 1
ATOM 594 O O . TYR A 1 74 ? 3.275 6.343 -0.496 1.00 94.31 74 TYR A O 1
ATOM 602 N N . SER A 1 75 ? 3.007 7.440 1.443 1.00 93.38 75 SER A N 1
ATOM 603 C CA . SER A 1 75 ? 4.424 7.494 1.798 1.00 93.38 75 SER A CA 1
ATOM 604 C C . SER A 1 75 ? 4.621 7.113 3.263 1.00 93.38 75 SER A C 1
ATOM 606 O O . SER A 1 75 ? 3.702 7.232 4.076 1.00 93.38 75 SER A O 1
ATOM 608 N N . ASP A 1 76 ? 5.835 6.696 3.613 1.00 93.19 76 ASP A N 1
ATOM 609 C CA . ASP A 1 76 ? 6.244 6.481 5.002 1.00 93.19 76 ASP A CA 1
ATOM 610 C C . ASP A 1 76 ? 6.230 7.769 5.828 1.00 93.19 76 ASP A C 1
ATOM 612 O O . ASP A 1 76 ? 6.111 7.702 7.046 1.00 93.19 76 ASP A O 1
ATOM 616 N N . ILE A 1 77 ? 6.285 8.940 5.189 1.00 92.12 77 ILE A N 1
ATOM 617 C CA . ILE A 1 77 ? 6.114 10.244 5.838 1.00 92.12 77 ILE A CA 1
ATOM 618 C C . ILE A 1 77 ? 4.643 10.507 6.175 1.00 92.12 77 ILE A C 1
ATOM 620 O O . ILE A 1 77 ? 4.338 10.877 7.309 1.00 92.12 77 ILE A O 1
ATOM 624 N N . SER A 1 78 ? 3.746 10.309 5.207 1.00 91.62 78 SER A N 1
ATOM 625 C CA . SER A 1 78 ? 2.325 10.651 5.331 1.00 91.62 78 SER A CA 1
ATOM 626 C C . SER A 1 78 ? 1.539 9.650 6.174 1.00 91.62 78 SER A C 1
ATOM 628 O O . SER A 1 78 ? 0.639 10.056 6.905 1.00 91.62 78 SER A O 1
ATOM 630 N N . CYS A 1 79 ? 1.880 8.361 6.107 1.00 95.12 79 CYS A N 1
ATOM 631 C CA . CYS A 1 79 ? 1.184 7.331 6.865 1.00 95.12 79 CYS A CA 1
ATOM 632 C C . CYS A 1 79 ? 1.798 7.161 8.269 1.00 95.12 79 CYS A C 1
ATOM 634 O O . CYS A 1 79 ? 2.973 6.800 8.396 1.00 95.12 79 CYS A O 1
ATOM 636 N N . PRO A 1 80 ? 1.025 7.356 9.354 1.00 93.75 80 PRO A N 1
ATOM 637 C CA . PRO A 1 80 ? 1.538 7.244 10.720 1.00 93.75 80 PRO A CA 1
ATOM 638 C C . PRO A 1 80 ? 1.620 5.796 11.233 1.00 93.75 80 PRO A C 1
ATOM 640 O O . PRO A 1 80 ? 2.060 5.581 12.359 1.00 93.75 80 PRO A O 1
ATOM 643 N N . TYR A 1 81 ? 1.160 4.817 10.448 1.00 95.25 81 TYR A N 1
ATOM 644 C CA . TYR A 1 81 ? 1.031 3.417 10.869 1.00 95.25 81 TYR A CA 1
ATOM 645 C C . TYR A 1 81 ? 2.195 2.521 10.437 1.00 95.25 81 TYR A C 1
ATOM 647 O O . TYR A 1 81 ? 2.215 1.356 10.817 1.00 95.25 81 TYR A O 1
ATOM 655 N N . ILE A 1 82 ? 3.146 3.057 9.668 1.00 94.44 82 ILE A N 1
ATOM 656 C CA . ILE A 1 82 ? 4.328 2.317 9.218 1.00 94.44 82 ILE A CA 1
ATOM 657 C C . ILE A 1 82 ? 5.336 2.257 10.357 1.00 94.44 82 ILE A C 1
ATOM 659 O O . ILE A 1 82 ? 5.735 3.285 10.912 1.00 94.44 82 ILE A O 1
ATOM 663 N N . ASP A 1 83 ? 5.775 1.047 10.680 1.00 93.62 83 ASP A N 1
ATOM 664 C CA . ASP A 1 83 ? 6.831 0.831 11.649 1.00 93.62 83 ASP A CA 1
ATOM 665 C C . ASP A 1 83 ? 8.142 1.486 11.203 1.00 93.62 83 ASP A C 1
ATOM 667 O O . ASP A 1 83 ? 8.491 1.565 10.019 1.00 93.62 83 ASP A O 1
ATOM 671 N N . ARG A 1 84 ? 8.959 1.876 12.186 1.00 93.69 84 ARG A N 1
ATOM 672 C CA . ARG A 1 84 ? 10.274 2.473 11.925 1.00 93.69 84 ARG A CA 1
ATOM 673 C C . ARG A 1 84 ? 11.136 1.600 11.009 1.00 93.69 84 ARG A C 1
ATOM 675 O O . ARG A 1 84 ? 11.828 2.138 10.156 1.00 93.69 84 ARG A O 1
ATOM 682 N N . GLN A 1 85 ? 11.075 0.276 11.144 1.00 92.94 85 GLN A N 1
ATOM 683 C CA . GLN A 1 85 ? 11.869 -0.658 10.335 1.00 92.94 85 GLN A CA 1
ATOM 684 C C . GLN A 1 85 ? 11.540 -0.618 8.830 1.00 92.94 85 GLN A C 1
ATOM 686 O O . GLN A 1 85 ? 12.390 -0.978 8.023 1.00 92.94 85 GLN A O 1
ATOM 691 N N . PHE A 1 86 ? 10.351 -0.135 8.447 1.00 93.38 86 PHE A N 1
ATOM 692 C CA . PHE A 1 86 ? 9.918 -0.012 7.049 1.00 93.38 86 PHE A CA 1
ATOM 693 C C . PHE A 1 86 ? 9.888 1.445 6.550 1.00 93.38 86 PHE A C 1
ATOM 695 O O . PHE A 1 86 ? 9.560 1.705 5.396 1.00 93.38 86 PHE A O 1
ATOM 702 N N . SER A 1 87 ? 10.250 2.412 7.399 1.00 94.62 87 SER A N 1
ATOM 703 C CA . SER A 1 87 ? 10.189 3.842 7.075 1.00 94.62 87 SER A CA 1
ATOM 704 C C . SER A 1 87 ? 11.487 4.350 6.433 1.00 94.62 87 SER A C 1
ATOM 706 O O . SER A 1 87 ? 12.281 5.038 7.074 1.00 94.62 87 SER A O 1
ATOM 708 N N . CYS A 1 88 ? 11.747 3.975 5.178 1.00 94.19 88 CYS A N 1
ATOM 709 C CA . CYS A 1 88 ? 13.014 4.263 4.495 1.00 94.19 88 CYS A CA 1
ATOM 710 C C . CYS A 1 88 ? 13.391 5.754 4.456 1.00 94.19 88 CYS A C 1
ATOM 712 O O . CYS A 1 88 ? 14.524 6.096 4.791 1.00 94.19 88 CYS A O 1
ATOM 714 N N . VAL A 1 89 ? 12.471 6.639 4.064 1.00 93.50 89 VAL A N 1
ATOM 715 C CA . VAL A 1 89 ? 12.749 8.079 3.935 1.00 93.50 89 VAL A CA 1
ATOM 716 C C . VAL A 1 89 ? 12.920 8.703 5.316 1.00 93.50 89 VAL A C 1
ATOM 718 O O . VAL A 1 89 ? 13.875 9.443 5.540 1.00 93.50 89 VAL A O 1
ATOM 721 N N . LYS A 1 90 ? 12.070 8.335 6.287 1.00 93.25 90 LYS A N 1
ATOM 722 C CA . LYS A 1 90 ? 12.246 8.767 7.690 1.00 93.25 90 LYS A CA 1
ATOM 723 C C . LYS A 1 90 ? 13.577 8.298 8.288 1.00 93.25 90 LYS A C 1
ATOM 725 O O . LYS A 1 90 ? 14.112 8.962 9.170 1.00 93.25 90 LYS A O 1
ATOM 730 N N . ASN A 1 91 ? 14.109 7.173 7.813 1.00 96.12 91 ASN A N 1
ATOM 731 C CA . ASN A 1 91 ? 15.405 6.633 8.223 1.00 96.12 91 ASN A CA 1
ATOM 732 C C . ASN A 1 91 ? 16.594 7.216 7.434 1.00 96.12 91 ASN A C 1
ATOM 734 O O . ASN A 1 91 ? 17.717 6.758 7.631 1.00 96.12 91 ASN A O 1
ATOM 738 N N . GLY A 1 92 ? 16.379 8.217 6.573 1.00 95.69 92 GLY A N 1
ATOM 739 C CA . GLY A 1 92 ? 17.452 8.941 5.884 1.00 95.69 92 GLY A CA 1
ATOM 740 C C . GLY A 1 92 ? 17.824 8.396 4.506 1.00 95.69 92 GLY A C 1
ATOM 741 O O . GLY A 1 92 ? 18.915 8.677 4.022 1.00 95.69 92 GLY A O 1
ATOM 742 N N . ARG A 1 93 ? 16.955 7.606 3.861 1.00 95.88 93 ARG A N 1
ATOM 743 C CA . ARG A 1 93 ? 17.139 7.246 2.449 1.00 95.88 93 ARG A CA 1
ATOM 744 C C . ARG A 1 93 ? 16.882 8.466 1.559 1.00 95.88 93 ARG A C 1
ATOM 746 O O . ARG A 1 93 ? 15.796 9.042 1.613 1.00 95.88 93 ARG A O 1
ATOM 753 N N . ASN A 1 94 ? 17.859 8.816 0.722 1.00 94.94 94 ASN A N 1
ATOM 754 C CA . ASN A 1 94 ? 17.812 10.025 -0.106 1.00 94.94 94 ASN A CA 1
ATOM 755 C C . ASN A 1 94 ? 17.233 9.791 -1.509 1.00 94.94 94 ASN A C 1
ATOM 757 O O . ASN A 1 94 ? 16.667 10.716 -2.088 1.00 94.94 94 ASN A O 1
ATOM 761 N N . ASP A 1 95 ? 17.372 8.589 -2.070 1.00 94.50 95 ASP A N 1
ATOM 762 C CA . ASP A 1 95 ? 16.821 8.254 -3.383 1.00 94.50 95 ASP A CA 1
ATOM 763 C C . ASP A 1 95 ? 15.315 7.962 -3.303 1.00 94.50 95 ASP A C 1
ATOM 765 O O . ASP A 1 95 ? 14.817 7.395 -2.328 1.00 94.50 95 ASP A O 1
ATOM 769 N N . SER A 1 96 ? 14.568 8.357 -4.335 1.00 91.44 96 SER A N 1
ATOM 770 C CA . SER A 1 96 ? 13.106 8.229 -4.404 1.00 91.44 96 SER A CA 1
ATOM 771 C C . SER A 1 96 ? 12.616 7.279 -5.495 1.00 91.44 96 SER A C 1
ATOM 773 O O . SER A 1 96 ? 11.447 6.891 -5.453 1.00 91.44 96 SER A O 1
ATOM 775 N N . ASP A 1 97 ? 13.489 6.885 -6.424 1.00 92.94 97 ASP A N 1
ATOM 776 C CA . ASP A 1 97 ? 13.138 6.183 -7.664 1.00 92.94 97 ASP A CA 1
ATOM 777 C C . ASP A 1 97 ? 12.491 4.819 -7.439 1.00 92.94 97 ASP A C 1
ATOM 779 O O . ASP A 1 97 ? 11.646 4.396 -8.223 1.00 92.94 97 ASP A O 1
ATOM 783 N N . TYR A 1 98 ? 12.800 4.163 -6.317 1.00 92.62 98 TYR A N 1
ATOM 784 C CA . TYR A 1 98 ? 12.192 2.886 -5.942 1.00 92.62 98 TYR A CA 1
ATOM 785 C C . TYR A 1 98 ? 10.658 2.952 -5.809 1.00 92.62 98 TYR A C 1
ATOM 787 O O . TYR A 1 98 ? 10.000 1.919 -5.868 1.00 92.62 98 TYR A O 1
ATOM 795 N N . ARG A 1 99 ? 10.078 4.149 -5.638 1.00 92.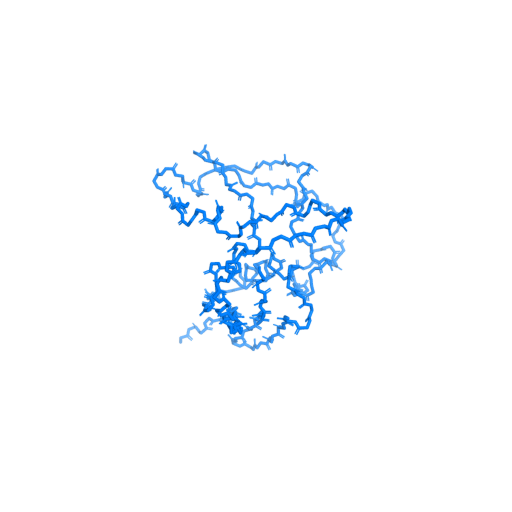69 99 ARG A N 1
ATOM 796 C CA . ARG A 1 99 ? 8.626 4.363 -5.508 1.00 92.69 99 ARG A CA 1
ATOM 797 C C . ARG A 1 99 ? 7.898 4.502 -6.846 1.00 92.69 99 ARG A C 1
ATOM 799 O O . ARG A 1 99 ? 6.672 4.526 -6.847 1.00 92.69 99 ARG A O 1
ATOM 806 N N . HIS A 1 100 ? 8.635 4.604 -7.950 1.00 93.75 100 HIS A N 1
ATOM 807 C CA . HIS A 1 100 ? 8.092 4.837 -9.291 1.00 93.75 100 HIS A CA 1
ATOM 808 C C . HIS A 1 100 ? 8.022 3.559 -10.139 1.00 93.75 100 HIS A C 1
ATOM 810 O O . HIS A 1 100 ? 7.836 3.626 -11.350 1.00 93.75 100 HIS A O 1
ATOM 816 N N . TRP A 1 101 ? 8.202 2.391 -9.521 1.00 94.19 101 TRP A N 1
ATOM 817 C CA . TRP A 1 101 ? 8.093 1.102 -10.193 1.00 94.19 101 TRP A CA 1
ATOM 818 C C . TRP A 1 101 ? 6.687 0.532 -10.038 1.00 94.19 101 TRP A C 1
ATOM 820 O O . TRP A 1 101 ? 6.176 0.412 -8.925 1.00 94.19 101 TRP A O 1
ATOM 830 N N . GLU A 1 102 ? 6.086 0.143 -11.158 1.00 93.44 102 GLU A N 1
ATOM 831 C CA . GLU A 1 102 ? 4.784 -0.517 -11.212 1.00 93.44 102 GLU A CA 1
ATOM 832 C C . GLU A 1 102 ? 4.952 -1.933 -11.766 1.00 93.44 102 GLU A C 1
ATOM 834 O O . GLU A 1 102 ? 5.707 -2.166 -12.713 1.00 93.44 102 GLU A O 1
ATOM 839 N N . TRP A 1 103 ? 4.263 -2.895 -11.154 1.00 94.62 103 TRP A N 1
ATOM 840 C CA . TRP A 1 103 ? 4.185 -4.250 -11.685 1.00 94.62 103 TRP A CA 1
ATOM 841 C C . TRP A 1 103 ? 3.146 -4.290 -12.804 1.00 94.62 103 TRP A C 1
ATOM 843 O O . TRP A 1 103 ? 1.977 -3.977 -12.567 1.00 94.62 103 TRP A O 1
ATOM 853 N N . GLN A 1 104 ? 3.569 -4.677 -14.006 1.00 94.44 104 GLN A N 1
ATOM 854 C CA . GLN A 1 104 ? 2.699 -4.827 -15.167 1.00 94.44 104 GLN A CA 1
ATOM 855 C C . GLN A 1 104 ? 2.620 -6.308 -15.560 1.00 94.44 104 GLN A C 1
ATOM 857 O O . GLN A 1 104 ? 3.611 -6.836 -16.079 1.00 94.44 104 GLN A O 1
ATOM 862 N N . PRO A 1 105 ? 1.474 -6.979 -15.324 1.00 94.12 105 PRO A N 1
ATOM 863 C CA . PRO A 1 105 ? 1.232 -8.310 -15.866 1.00 94.12 105 PRO A CA 1
ATOM 864 C C . PRO A 1 105 ? 1.292 -8.318 -17.397 1.00 94.12 105 PRO A C 1
ATOM 866 O O . PRO A 1 105 ? 1.032 -7.296 -18.034 1.00 94.12 105 PRO A O 1
ATOM 869 N N . GLU A 1 106 ? 1.643 -9.457 -17.994 1.00 91.12 106 GLU A N 1
ATOM 870 C CA . GLU A 1 106 ? 1.750 -9.564 -19.460 1.00 91.12 106 GLU A CA 1
ATOM 871 C C . GLU A 1 106 ? 0.378 -9.594 -20.143 1.00 91.12 106 GLU A C 1
ATOM 873 O O . GLU A 1 106 ? 0.179 -8.930 -21.161 1.00 91.12 106 GLU A O 1
ATOM 878 N N . ASP A 1 107 ? -0.575 -10.308 -19.544 1.00 89.38 107 ASP A N 1
ATOM 879 C CA . ASP A 1 107 ? -1.855 -10.638 -20.179 1.00 89.38 107 ASP A CA 1
ATOM 880 C C . ASP A 1 107 ? -2.937 -9.567 -19.964 1.00 89.38 107 ASP A C 1
ATOM 882 O O . ASP A 1 107 ? -3.990 -9.582 -20.600 1.00 89.38 107 ASP A O 1
ATOM 886 N N . CYS A 1 108 ? -2.708 -8.617 -19.054 1.00 88.38 108 CYS A N 1
ATOM 887 C CA . CYS A 1 108 ? -3.759 -7.728 -18.570 1.00 88.38 108 CYS A CA 1
ATOM 888 C C . CYS A 1 108 ? -3.223 -6.441 -17.931 1.00 88.38 108 CYS A C 1
ATOM 890 O O . CYS A 1 108 ? -2.088 -6.346 -17.466 1.00 88.38 108 CYS A O 1
ATOM 892 N N . THR A 1 109 ? -4.094 -5.431 -17.856 1.00 86.12 109 THR A N 1
ATOM 893 C CA . THR A 1 109 ? -3.830 -4.200 -17.100 1.00 86.12 109 THR A CA 1
ATOM 894 C C . THR A 1 109 ? -4.574 -4.234 -15.775 1.00 86.12 109 THR A C 1
ATOM 896 O O . THR A 1 109 ? -5.797 -4.364 -15.746 1.00 86.12 109 THR A O 1
ATOM 899 N N . LEU A 1 110 ? -3.843 -4.079 -14.670 1.00 86.75 110 LEU A N 1
ATOM 900 C CA . LEU A 1 110 ? -4.450 -4.006 -13.347 1.00 86.75 110 LEU A CA 1
ATOM 901 C C . LEU A 1 110 ? -5.119 -2.645 -13.124 1.00 86.75 110 LEU A C 1
ATOM 903 O O . LEU A 1 110 ? -4.523 -1.608 -13.428 1.00 86.75 110 LEU A O 1
ATOM 907 N N . PRO A 1 111 ? -6.336 -2.614 -12.554 1.00 88.25 111 PRO A N 1
ATOM 908 C CA . PRO A 1 111 ? -6.970 -1.358 -12.198 1.00 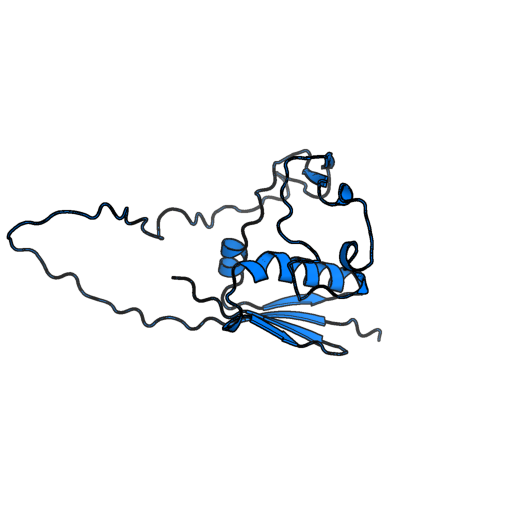88.25 111 PRO A CA 1
ATOM 909 C C . PRO A 1 111 ? -6.177 -0.662 -11.089 1.00 88.25 111 PRO A C 1
ATOM 911 O O . PRO A 1 111 ? -5.674 -1.296 -10.156 1.00 88.25 111 PRO A O 1
ATOM 914 N N . ARG A 1 112 ? -6.114 0.672 -11.150 1.00 89.94 112 ARG A N 1
ATOM 915 C CA . ARG A 1 112 ? -5.534 1.471 -10.066 1.00 89.94 112 ARG A CA 1
ATOM 916 C C . ARG A 1 112 ? -6.307 1.207 -8.772 1.00 89.94 112 ARG A C 1
ATOM 918 O O . ARG A 1 112 ? -7.538 1.187 -8.762 1.00 89.94 112 ARG A O 1
ATOM 925 N N . PHE A 1 113 ? -5.584 1.033 -7.670 1.00 92.75 113 PHE A N 1
ATOM 926 C CA . PHE A 1 113 ? -6.198 0.760 -6.376 1.00 92.75 113 PHE A CA 1
ATOM 927 C C . PHE A 1 113 ? -7.136 1.899 -5.948 1.00 92.75 113 PHE A C 1
ATOM 929 O O . PHE A 1 113 ? -6.733 3.062 -5.885 1.00 92.75 113 PHE A O 1
ATOM 936 N N . ASN A 1 114 ? -8.377 1.541 -5.610 1.00 92.88 114 ASN A N 1
ATOM 937 C CA . ASN A 1 114 ? -9.371 2.453 -5.059 1.00 92.88 114 ASN A CA 1
ATOM 938 C C . ASN A 1 114 ? -9.639 2.095 -3.580 1.00 92.88 114 ASN A C 1
ATOM 940 O O . ASN A 1 114 ? -10.236 1.047 -3.304 1.00 92.88 114 ASN A O 1
ATOM 944 N N . PRO A 1 115 ? -9.233 2.949 -2.622 1.00 92.69 115 PRO A N 1
ATOM 945 C CA . PRO A 1 115 ? -9.399 2.676 -1.196 1.00 92.69 115 PRO A CA 1
ATOM 946 C C . PRO A 1 115 ? -10.864 2.640 -0.763 1.00 92.69 115 PRO A C 1
ATOM 948 O O . PRO A 1 115 ? -11.227 1.824 0.079 1.00 92.69 115 PRO A O 1
ATOM 951 N N . GLU A 1 116 ? -11.727 3.477 -1.340 1.00 91.44 116 GLU A N 1
ATOM 952 C CA . GLU A 1 116 ? -13.150 3.489 -1.003 1.00 91.44 116 GLU A CA 1
ATOM 953 C C . GLU A 1 116 ? -13.825 2.192 -1.436 1.00 91.44 116 GLU A C 1
ATOM 955 O O . GLU A 1 116 ? -14.580 1.600 -0.663 1.00 91.44 116 GLU A O 1
ATOM 960 N N . LEU A 1 117 ? -13.509 1.708 -2.640 1.00 90.81 117 LEU A N 1
ATOM 961 C CA . LEU A 1 117 ? -14.014 0.429 -3.132 1.00 90.81 117 LEU A CA 1
ATOM 962 C C . LEU A 1 117 ? -13.517 -0.733 -2.263 1.00 90.81 117 LEU A C 1
ATOM 964 O O . LEU A 1 117 ? -14.303 -1.611 -1.906 1.00 90.81 117 LEU A O 1
ATOM 968 N N . ALA A 1 118 ? -12.241 -0.722 -1.867 1.00 91.62 118 ALA A N 1
ATOM 969 C CA . ALA A 1 118 ? -11.693 -1.724 -0.955 1.00 91.62 118 ALA A CA 1
ATOM 970 C C . ALA A 1 118 ? -12.433 -1.725 0.397 1.00 91.62 118 ALA A C 1
ATOM 972 O O . ALA A 1 118 ? -12.838 -2.781 0.887 1.00 91.62 118 ALA A O 1
ATOM 973 N N . LEU A 1 119 ? -12.680 -0.545 0.973 1.00 91.50 119 LEU A N 1
ATOM 974 C CA . LEU A 1 119 ? -13.418 -0.391 2.230 1.00 91.50 119 LEU A CA 1
ATOM 975 C C . LEU A 1 119 ? -14.889 -0.814 2.110 1.00 91.50 119 LEU A C 1
ATOM 977 O O . LEU A 1 119 ? -15.409 -1.433 3.041 1.00 91.50 119 LEU A O 1
ATOM 981 N N . ARG A 1 120 ? -15.540 -0.546 0.969 1.00 88.81 120 ARG A N 1
ATOM 982 C CA . ARG A 1 120 ? -16.889 -1.050 0.648 1.00 88.81 120 ARG A CA 1
ATOM 983 C C . ARG A 1 120 ? -16.908 -2.578 0.592 1.00 88.81 120 ARG A C 1
ATOM 985 O O . ARG A 1 120 ? -17.722 -3.201 1.266 1.00 88.81 120 ARG A O 1
ATOM 992 N N . LYS A 1 121 ? -15.967 -3.207 -0.123 1.00 87.62 121 LYS A N 1
ATOM 993 C CA . LYS A 1 121 ? -15.876 -4.680 -0.224 1.00 87.62 121 LYS A CA 1
ATOM 994 C C . LYS A 1 121 ? -15.605 -5.3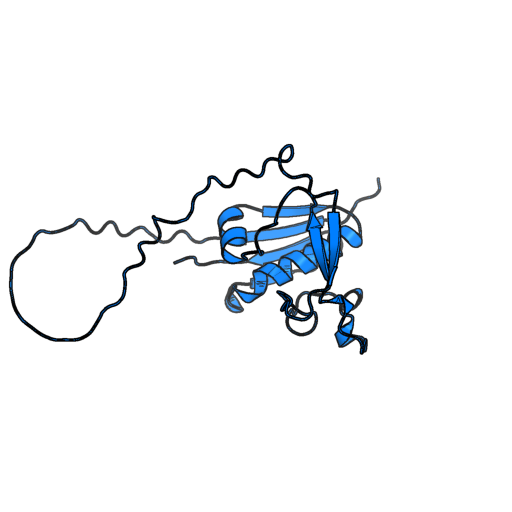62 1.125 1.00 87.62 121 LYS A C 1
ATOM 996 O O . LYS A 1 121 ? -16.038 -6.501 1.347 1.00 87.62 121 LYS A O 1
ATOM 1001 N N . LEU A 1 122 ? -14.913 -4.667 2.028 1.00 90.31 122 LEU A N 1
ATOM 1002 C CA . LEU A 1 122 ? -14.594 -5.113 3.388 1.00 90.31 122 LEU A CA 1
ATOM 1003 C C . LEU A 1 122 ? -15.640 -4.694 4.435 1.00 90.31 122 LEU A C 1
ATOM 1005 O O . LEU A 1 122 ? -15.449 -4.922 5.634 1.00 90.31 122 LEU A O 1
ATOM 1009 N N . GLN A 1 123 ? -16.771 -4.130 4.008 1.00 86.38 123 GLN A N 1
ATOM 1010 C CA . GLN A 1 123 ? -17.835 -3.708 4.905 1.00 86.38 123 GLN A CA 1
ATOM 1011 C C . GLN A 1 123 ? -18.413 -4.875 5.710 1.00 86.38 123 GLN A C 1
ATOM 1013 O O . GLN A 1 123 ? -18.806 -5.904 5.166 1.00 86.38 123 GLN A O 1
ATOM 1018 N N . GLY A 1 124 ? -18.442 -4.715 7.039 1.00 84.50 124 GLY A N 1
ATOM 1019 C CA . GLY A 1 124 ? -18.914 -5.747 7.970 1.00 84.50 124 GLY A CA 1
ATOM 1020 C C . GLY A 1 124 ? -17.990 -6.966 8.089 1.00 84.50 124 GLY A C 1
ATOM 1021 O O . GLY A 1 124 ? -18.325 -7.910 8.802 1.00 84.50 124 GLY A O 1
ATOM 1022 N N . LYS A 1 125 ? -16.827 -6.949 7.426 1.00 90.75 125 LYS A N 1
ATOM 1023 C CA . LYS A 1 125 ? -15.855 -8.043 7.415 1.00 90.75 125 LYS A CA 1
ATOM 1024 C C . LYS A 1 125 ? -14.623 -7.693 8.249 1.00 90.75 125 LYS A C 1
ATOM 1026 O O . LYS A 1 125 ? -14.418 -6.565 8.704 1.00 90.75 125 LYS A O 1
ATOM 1031 N N . ARG A 1 126 ? -13.793 -8.707 8.477 1.00 92.06 126 ARG A N 1
ATOM 1032 C CA . ARG A 1 126 ? -12.485 -8.589 9.126 1.00 92.06 126 ARG A CA 1
ATOM 1033 C C . ARG A 1 126 ? -11.460 -9.184 8.178 1.00 92.06 126 ARG A C 1
ATOM 1035 O O . ARG A 1 126 ? -11.607 -10.341 7.802 1.00 92.06 126 ARG A O 1
ATOM 1042 N N . LEU A 1 127 ? -10.449 -8.409 7.812 1.00 94.31 127 LEU A N 1
ATOM 1043 C CA . LEU A 1 127 ? -9.324 -8.901 7.022 1.00 94.31 127 LEU A CA 1
ATOM 1044 C C . LEU A 1 127 ? -8.200 -9.292 7.981 1.00 94.31 127 LEU A C 1
ATOM 1046 O O . LEU A 1 127 ? -7.898 -8.535 8.903 1.00 94.31 127 LEU A O 1
ATOM 1050 N N . LEU A 1 128 ? -7.625 -10.478 7.812 1.00 94.94 128 LEU A N 1
ATOM 1051 C CA . LEU A 1 128 ? -6.579 -11.003 8.684 1.00 94.94 128 LEU A CA 1
ATOM 1052 C C . LEU A 1 128 ? -5.381 -11.436 7.839 1.00 94.94 128 LEU A C 1
ATOM 1054 O O . LEU A 1 128 ? -5.519 -12.248 6.932 1.00 94.94 128 LEU A O 1
ATOM 1058 N N . PHE A 1 129 ? -4.221 -10.896 8.178 1.00 95.25 129 PHE A N 1
ATOM 1059 C CA . PHE A 1 129 ? -2.913 -11.236 7.647 1.00 95.25 129 PHE A CA 1
ATOM 1060 C C . PHE A 1 129 ? -2.221 -12.129 8.687 1.00 95.25 129 PHE A C 1
ATOM 1062 O O . PHE A 1 129 ? -2.109 -11.748 9.855 1.00 95.25 129 PHE A O 1
ATOM 1069 N N . VAL A 1 130 ? -1.802 -13.331 8.289 1.00 94.75 130 VAL A N 1
ATOM 1070 C CA . VAL A 1 130 ? -1.172 -14.325 9.175 1.00 94.75 130 VAL A CA 1
ATOM 1071 C C . VAL A 1 130 ? 0.149 -14.745 8.568 1.00 94.75 130 VAL A C 1
ATOM 1073 O O . VAL A 1 130 ? 0.172 -15.208 7.432 1.00 94.75 130 VAL A O 1
ATOM 1076 N N . GLY A 1 131 ? 1.240 -14.581 9.306 1.00 93.19 131 GLY A N 1
ATOM 1077 C CA . GLY A 1 131 ? 2.554 -14.936 8.795 1.00 93.19 131 GLY A CA 1
ATOM 1078 C C . GLY A 1 131 ? 3.676 -14.329 9.615 1.00 93.19 131 GLY A C 1
ATOM 1079 O O . GLY A 1 131 ? 3.523 -14.042 10.800 1.00 93.19 131 GLY A O 1
ATOM 1080 N N . ASP A 1 132 ? 4.819 -14.162 8.970 1.00 91.44 132 ASP A N 1
ATOM 1081 C CA . ASP A 1 132 ? 6.027 -13.604 9.559 1.00 91.44 132 ASP A CA 1
ATOM 1082 C C . ASP A 1 132 ? 6.082 -12.066 9.426 1.00 91.44 132 ASP A C 1
ATOM 1084 O O . ASP A 1 132 ? 5.071 -11.368 9.281 1.00 91.44 132 ASP A O 1
ATOM 1088 N N . SER A 1 133 ? 7.292 -11.513 9.511 1.00 92.31 133 SER A N 1
ATOM 1089 C CA . SER A 1 133 ? 7.544 -10.082 9.363 1.00 92.31 133 SER A CA 1
ATOM 1090 C C . SER A 1 133 ? 7.244 -9.541 7.960 1.00 92.31 133 SER A C 1
ATOM 1092 O O . SER A 1 133 ? 6.933 -8.353 7.848 1.00 92.31 133 SER A O 1
ATOM 1094 N N . LEU A 1 134 ? 7.284 -10.364 6.905 1.00 93.44 134 LEU A N 1
ATOM 1095 C CA . LEU A 1 134 ? 6.906 -9.937 5.555 1.00 93.44 134 LEU A CA 1
ATOM 1096 C C . LEU A 1 134 ? 5.397 -9.726 5.473 1.00 93.44 134 LEU A C 1
ATOM 1098 O O . LEU A 1 134 ? 4.941 -8.697 4.971 1.00 93.44 134 LEU A O 1
ATOM 1102 N N . GLN A 1 135 ? 4.622 -10.639 6.059 1.00 94.69 135 GLN A N 1
ATOM 1103 C CA . GLN A 1 135 ? 3.169 -10.499 6.108 1.00 94.69 135 GLN A CA 1
ATOM 1104 C C . GLN A 1 135 ? 2.739 -9.292 6.956 1.00 94.69 135 GLN A C 1
ATOM 1106 O O . GLN A 1 135 ? 1.765 -8.609 6.629 1.00 94.69 135 GLN A O 1
ATOM 1111 N N . ARG A 1 136 ? 3.500 -8.974 8.013 1.00 93.62 136 ARG A N 1
ATOM 1112 C CA . ARG A 1 136 ? 3.326 -7.731 8.776 1.00 93.62 136 ARG A CA 1
ATOM 1113 C C . ARG A 1 136 ? 3.540 -6.489 7.910 1.00 93.62 136 ARG A C 1
ATOM 1115 O O . ARG A 1 136 ? 2.726 -5.574 7.969 1.00 93.62 136 ARG A O 1
ATOM 1122 N N . ASN A 1 137 ? 4.607 -6.460 7.113 1.00 95.19 137 ASN A N 1
ATOM 1123 C CA . ASN A 1 137 ? 4.890 -5.345 6.207 1.00 95.19 137 ASN A CA 1
ATOM 1124 C C . ASN A 1 137 ? 3.748 -5.156 5.190 1.00 95.19 137 ASN A C 1
ATOM 1126 O O . ASN A 1 137 ? 3.259 -4.045 4.987 1.00 95.19 137 ASN A O 1
ATOM 1130 N N . GLN A 1 138 ? 3.238 -6.256 4.626 1.00 96.00 138 GLN A N 1
ATOM 1131 C CA . GLN A 1 138 ? 2.091 -6.214 3.718 1.00 96.00 138 GLN A CA 1
ATOM 1132 C C . GLN A 1 138 ? 0.826 -5.663 4.400 1.00 96.00 138 GLN A C 1
ATOM 1134 O O . GLN A 1 138 ? 0.096 -4.869 3.805 1.00 96.00 138 GLN A O 1
ATOM 1139 N N . TRP A 1 139 ? 0.579 -6.037 5.659 1.00 96.38 139 TRP A N 1
ATOM 1140 C CA . TRP A 1 139 ? -0.526 -5.492 6.449 1.00 96.38 139 TRP A CA 1
ATOM 1141 C C . TRP A 1 139 ? -0.382 -3.982 6.691 1.00 96.38 139 TRP A C 1
ATOM 1143 O O . TRP A 1 139 ? -1.351 -3.248 6.495 1.00 96.38 139 TRP A O 1
ATOM 1153 N N . GLU A 1 140 ? 0.807 -3.499 7.063 1.00 96.38 140 GLU A N 1
ATOM 1154 C CA . GLU A 1 140 ? 1.060 -2.063 7.269 1.00 96.38 140 GLU A CA 1
ATOM 1155 C C . GLU A 1 140 ? 0.888 -1.271 5.963 1.00 96.38 140 GLU A C 1
ATOM 1157 O O . GLU A 1 140 ? 0.231 -0.228 5.957 1.00 96.38 140 GLU A O 1
ATOM 1162 N N . SER A 1 141 ? 1.374 -1.811 4.839 1.00 96.38 141 SER A N 1
ATOM 1163 C CA . SER A 1 141 ? 1.138 -1.257 3.500 1.00 96.38 141 SER A CA 1
ATOM 1164 C C . SER A 1 141 ? -0.357 -1.138 3.191 1.00 96.38 141 SER A C 1
ATOM 1166 O O . SER A 1 141 ? -0.832 -0.063 2.817 1.00 96.38 141 SER A O 1
ATOM 1168 N N . PHE A 1 142 ? -1.131 -2.203 3.425 1.00 96.94 142 PHE A N 1
ATOM 1169 C CA . PHE A 1 142 ? -2.576 -2.188 3.205 1.00 96.94 142 PHE A CA 1
ATOM 1170 C C . PHE A 1 142 ? -3.297 -1.165 4.091 1.00 96.94 142 PHE A C 1
ATOM 1172 O O . PHE A 1 142 ? -4.180 -0.452 3.614 1.00 96.94 142 PHE A O 1
ATOM 1179 N N . VAL A 1 143 ? -2.913 -1.050 5.366 1.00 97.00 143 VAL A N 1
ATOM 1180 C CA . VAL A 1 143 ? -3.449 -0.017 6.265 1.00 97.00 143 VAL A CA 1
ATOM 1181 C C . VAL A 1 143 ? -3.201 1.376 5.683 1.00 97.00 143 VAL A C 1
ATOM 1183 O O . VAL A 1 143 ? -4.139 2.166 5.608 1.00 97.00 143 VAL A O 1
ATOM 1186 N N . CYS A 1 144 ? -1.991 1.667 5.206 1.00 96.75 144 CYS A N 1
ATOM 1187 C CA . CYS A 1 144 ? -1.660 2.965 4.613 1.00 96.75 144 CYS A CA 1
ATOM 1188 C C . CYS A 1 144 ? -2.375 3.250 3.292 1.00 96.75 144 CYS A C 1
ATOM 1190 O O . CYS A 1 144 ? -2.714 4.399 3.011 1.00 96.75 144 CYS A O 1
ATOM 1192 N N . LEU A 1 145 ? -2.667 2.213 2.508 1.00 96.12 145 LEU A N 1
ATOM 1193 C CA . LEU A 1 145 ? -3.461 2.346 1.291 1.00 96.12 145 LEU A 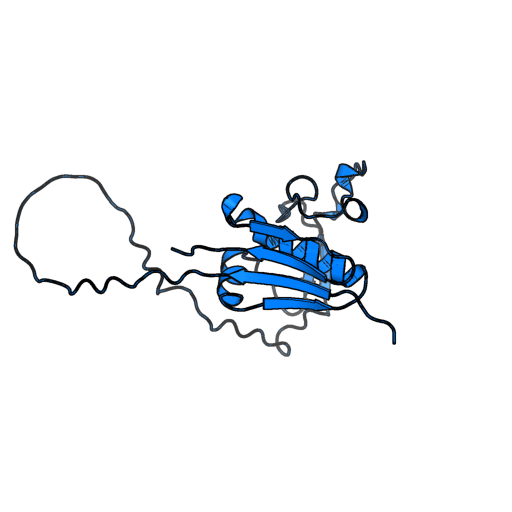CA 1
ATOM 1194 C C . LEU A 1 145 ? -4.888 2.831 1.575 1.00 96.12 145 LEU A C 1
ATOM 1196 O O . LEU A 1 145 ? -5.437 3.582 0.772 1.00 96.12 145 LEU A O 1
ATOM 1200 N N . VAL A 1 146 ? -5.490 2.425 2.699 1.00 95.50 146 VAL A N 1
ATOM 1201 C CA . VAL A 1 146 ? -6.893 2.749 3.022 1.00 95.50 146 VAL A CA 1
ATOM 1202 C C . VAL A 1 146 ? -7.062 3.857 4.059 1.00 95.50 146 VAL A C 1
ATOM 1204 O O . VAL A 1 146 ? -8.136 4.442 4.157 1.00 95.50 146 VAL A O 1
ATOM 1207 N N . GLU A 1 147 ? -6.049 4.150 4.871 1.00 94.69 147 GLU A N 1
ATOM 1208 C CA . GLU A 1 147 ? -6.202 5.058 6.011 1.00 94.69 147 GLU A CA 1
ATOM 1209 C C . GLU A 1 147 ? -6.473 6.508 5.606 1.00 94.69 147 GLU A C 1
ATOM 1211 O O . GLU A 1 147 ? -7.187 7.210 6.328 1.00 94.69 147 GLU A O 1
ATOM 1216 N N . TRP A 1 148 ? -5.951 6.949 4.460 1.00 92.25 148 TRP A N 1
ATOM 1217 C CA . TRP A 1 148 ? -6.008 8.350 4.043 1.00 92.25 148 TRP A CA 1
ATOM 1218 C C . TRP A 1 148 ? -7.437 8.835 3.752 1.00 92.25 148 TRP A C 1
ATOM 1220 O O . TRP A 1 148 ? -7.748 9.992 4.024 1.00 92.25 148 TRP A O 1
ATOM 1230 N N . VAL A 1 149 ? -8.335 7.946 3.304 1.00 93.25 149 VAL A N 1
ATOM 1231 C CA . VAL A 1 149 ? -9.768 8.258 3.116 1.00 93.25 149 VAL A CA 1
ATOM 1232 C C . VAL A 1 149 ? -10.586 8.158 4.407 1.00 93.25 149 VAL A C 1
ATOM 1234 O O . VAL A 1 149 ? -11.764 8.507 4.435 1.00 93.25 149 VAL A O 1
ATOM 1237 N N . ILE A 1 150 ? -9.992 7.676 5.504 1.00 92.75 150 ILE A N 1
ATOM 1238 C CA . ILE A 1 150 ? -10.687 7.498 6.781 1.00 92.75 150 ILE A CA 1
ATOM 1239 C C . ILE A 1 150 ? -10.381 8.693 7.696 1.00 92.75 150 ILE A C 1
ATOM 1241 O O . ILE A 1 150 ? -9.216 8.923 8.040 1.00 92.75 150 ILE A O 1
ATOM 1245 N N . PRO A 1 151 ? -11.400 9.424 8.194 1.00 92.38 151 PRO A N 1
ATOM 1246 C CA . PRO A 1 151 ? -11.173 10.538 9.110 1.00 92.38 151 PRO A CA 1
ATOM 1247 C C . PRO A 1 151 ? -10.448 10.096 10.388 1.00 92.38 151 PRO A C 1
ATOM 1249 O O . PRO A 1 151 ? -10.752 9.043 10.943 1.00 92.38 151 PRO A O 1
ATOM 1252 N N . HIS A 1 152 ? -9.552 10.930 10.927 1.00 90.50 152 HIS A N 1
ATOM 1253 C CA . HIS A 1 152 ? -8.732 10.597 12.107 1.00 90.50 152 HIS A CA 1
ATOM 1254 C C . HIS A 1 152 ? -9.526 10.070 13.313 1.00 90.50 152 HIS A C 1
ATOM 1256 O O . HIS A 1 152 ? -9.112 9.103 13.941 1.00 90.50 152 HIS A O 1
ATOM 1262 N N . LYS A 1 153 ? -10.704 10.638 13.608 1.00 91.44 153 LYS A N 1
ATOM 1263 C CA . LYS A 1 153 ? -11.568 10.195 14.726 1.00 91.44 153 LYS A CA 1
ATOM 1264 C C . LYS A 1 153 ? -12.184 8.802 14.520 1.00 91.44 153 LYS A C 1
ATOM 1266 O O . LYS A 1 153 ? -12.728 8.213 15.453 1.00 91.44 153 LYS A O 1
ATOM 1271 N N . HIS A 1 154 ? -12.119 8.290 13.297 1.00 92.56 154 HIS A N 1
ATOM 1272 C CA . HIS A 1 154 ? -12.730 7.043 12.862 1.00 92.56 154 HIS A CA 1
ATOM 1273 C C . HIS A 1 154 ? -11.712 5.928 12.600 1.00 92.56 154 HIS A C 1
ATOM 1275 O O . HIS A 1 154 ? -12.114 4.825 12.237 1.00 92.56 154 HIS A O 1
ATOM 1281 N N . LYS A 1 155 ? -10.419 6.168 12.831 1.00 94.06 155 LYS A N 1
ATOM 1282 C CA . LYS A 1 155 ? -9.358 5.163 12.707 1.00 94.06 155 LYS A CA 1
ATOM 1283 C C . LYS A 1 155 ? -8.526 5.061 13.977 1.00 94.06 155 LYS A C 1
ATOM 1285 O O . LYS A 1 155 ? -8.345 6.032 14.703 1.00 94.06 155 LYS A O 1
ATOM 1290 N N . SER A 1 156 ? -8.037 3.862 14.270 1.00 95.31 156 SER A N 1
ATOM 1291 C CA . SER A 1 156 ? -7.149 3.606 15.409 1.00 95.31 156 SER A CA 1
ATOM 1292 C C . SER A 1 156 ? -6.343 2.336 15.181 1.00 95.31 156 SER A C 1
ATOM 1294 O O . SER A 1 156 ? -6.835 1.409 14.542 1.00 95.31 156 SER A O 1
ATOM 1296 N N . MET A 1 157 ? -5.138 2.276 15.742 1.00 95.25 157 MET A N 1
ATOM 1297 C CA . MET A 1 157 ? -4.289 1.089 15.715 1.00 95.25 157 MET A CA 1
ATOM 1298 C C . MET A 1 157 ? -3.933 0.670 17.140 1.00 95.25 157 MET A C 1
ATOM 1300 O O . MET A 1 157 ? -3.602 1.507 17.977 1.00 95.25 157 MET A O 1
ATOM 1304 N N . ARG A 1 158 ? -4.020 -0.629 17.418 1.00 94.62 158 ARG A N 1
ATOM 1305 C CA . ARG A 1 158 ? -3.569 -1.255 18.661 1.00 94.62 158 ARG A CA 1
ATOM 1306 C C . ARG A 1 158 ? -2.499 -2.272 18.310 1.00 94.62 158 ARG A C 1
ATOM 1308 O O . ARG A 1 158 ? -2.789 -3.248 17.628 1.00 94.62 158 ARG A O 1
ATOM 1315 N N . LEU A 1 159 ? -1.280 -2.034 18.771 1.00 91.25 159 LEU A N 1
ATOM 1316 C CA . LEU A 1 159 ? -0.165 -2.956 18.588 1.00 91.25 159 LEU A CA 1
ATOM 1317 C C . LEU A 1 159 ? -0.137 -3.944 19.754 1.00 91.25 159 LEU A C 1
ATOM 1319 O O . LEU A 1 159 ? -0.203 -3.539 20.915 1.00 91.25 159 LEU A O 1
ATOM 1323 N N . GLY A 1 160 ? -0.057 -5.234 19.446 1.00 87.38 160 GLY A N 1
ATOM 1324 C CA . GLY A 1 160 ? 0.074 -6.295 20.440 1.00 87.38 160 GLY A CA 1
ATOM 1325 C C . GLY A 1 160 ? 1.243 -7.213 20.109 1.00 87.38 160 GLY A C 1
ATOM 1326 O O . GLY A 1 160 ? 1.714 -7.246 18.978 1.00 87.38 160 GLY A O 1
ATOM 1327 N N . ARG A 1 161 ? 1.719 -7.976 21.103 1.00 81.81 161 ARG A N 1
ATOM 1328 C CA . ARG A 1 161 ? 2.854 -8.902 20.911 1.00 81.81 161 ARG A CA 1
ATOM 1329 C C . ARG A 1 161 ? 2.530 -10.036 19.940 1.00 81.81 161 ARG A C 1
ATOM 1331 O O . ARG A 1 161 ? 3.372 -10.414 19.142 1.00 81.81 161 ARG A O 1
ATOM 1338 N N . VAL A 1 162 ? 1.316 -10.575 20.047 1.00 82.25 162 VAL A N 1
ATOM 1339 C CA . VAL A 1 162 ? 0.836 -11.698 19.224 1.00 82.25 162 VAL A CA 1
ATOM 1340 C C . VAL A 1 162 ? -0.171 -11.227 18.179 1.00 82.25 162 VAL A C 1
ATOM 1342 O O . VAL A 1 162 ? -0.303 -11.847 17.132 1.00 82.25 162 VAL A O 1
ATOM 1345 N N . HIS A 1 163 ? -0.892 -10.139 18.463 1.00 87.00 163 HIS A N 1
ATOM 1346 C CA . HIS A 1 163 ? -1.977 -9.666 17.618 1.00 87.00 163 HIS A CA 1
ATOM 1347 C C . HIS A 1 163 ? -2.013 -8.139 17.547 1.00 87.00 163 HIS A C 1
ATOM 1349 O O . HIS A 1 163 ? -2.244 -7.483 18.565 1.00 87.00 163 HIS A O 1
ATOM 1355 N N . SER A 1 164 ? -1.831 -7.589 16.346 1.00 93.75 164 SER A N 1
ATOM 1356 C CA . SER A 1 164 ? -2.019 -6.161 16.062 1.00 93.75 164 SER A CA 1
ATOM 1357 C C . SER A 1 164 ? -3.325 -5.921 15.319 1.00 93.75 164 SER A C 1
ATOM 1359 O O . SER A 1 164 ? -3.725 -6.716 14.473 1.00 93.75 164 SER A O 1
ATOM 1361 N N . VAL A 1 165 ? -4.000 -4.822 15.647 1.00 96.38 165 VAL A N 1
ATOM 1362 C CA . VAL A 1 165 ? -5.353 -4.519 15.185 1.00 96.38 165 VAL A CA 1
ATOM 1363 C C . VAL A 1 165 ? -5.444 -3.084 14.680 1.00 96.38 165 VAL A C 1
ATOM 1365 O O . VAL A 1 165 ? -5.320 -2.142 15.463 1.00 96.38 165 VAL A O 1
ATOM 1368 N N . PHE A 1 166 ? -5.765 -2.907 13.400 1.00 96.69 166 PHE A N 1
ATOM 1369 C CA . PHE A 1 166 ? -6.232 -1.632 12.856 1.00 96.69 166 PHE A CA 1
ATOM 1370 C C . PHE A 1 166 ? -7.763 -1.622 12.831 1.00 96.69 166 PHE A C 1
ATOM 1372 O O . PHE A 1 166 ? -8.391 -2.557 12.348 1.00 96.69 166 PHE A O 1
ATOM 1379 N N . THR A 1 167 ? -8.395 -0.591 13.385 1.00 94.88 167 THR A N 1
ATOM 1380 C CA . THR A 1 167 ? -9.854 -0.432 13.381 1.00 94.88 167 THR A CA 1
ATOM 1381 C C . THR A 1 167 ? -10.240 0.808 12.597 1.00 94.88 167 THR A C 1
ATOM 1383 O O . THR A 1 167 ? -9.846 1.911 12.971 1.00 94.88 167 THR A O 1
ATOM 1386 N N . ALA A 1 168 ? -11.083 0.618 11.587 1.00 93.12 168 ALA A N 1
ATOM 1387 C CA . ALA A 1 168 ? -11.672 1.661 10.763 1.00 93.12 168 ALA A CA 1
ATOM 1388 C C . ALA A 1 168 ? -13.198 1.699 10.942 1.00 93.12 168 ALA A C 1
ATOM 1390 O O . ALA A 1 168 ? -13.878 0.670 10.898 1.00 93.12 168 ALA A O 1
ATOM 1391 N N . LYS A 1 169 ? -13.746 2.897 11.149 1.00 87.94 169 LYS A N 1
ATOM 1392 C CA . LYS A 1 169 ? -15.183 3.178 11.239 1.00 87.94 169 LYS A CA 1
ATOM 1393 C C . LYS A 1 169 ? -15.605 4.060 10.075 1.00 87.94 169 LYS A C 1
ATOM 1395 O O . LYS A 1 169 ? -15.669 5.277 10.206 1.00 87.94 169 LYS A O 1
ATOM 1400 N N . VAL A 1 170 ? -15.858 3.459 8.926 1.00 75.88 170 VAL A N 1
ATOM 1401 C CA . VAL A 1 170 ? -16.189 4.229 7.727 1.00 75.88 170 VAL A CA 1
ATOM 1402 C C . VAL A 1 170 ? -17.684 4.565 7.751 1.00 75.88 170 VAL A C 1
ATOM 1404 O O . VAL A 1 170 ? -18.519 3.684 7.953 1.00 75.88 170 VAL A O 1
ATOM 1407 N N . LEU A 1 171 ? -18.019 5.846 7.596 1.00 65.25 171 LEU A N 1
ATOM 1408 C CA . LEU A 1 171 ? -19.372 6.297 7.277 1.00 65.25 171 LEU A CA 1
ATOM 1409 C C . LEU A 1 171 ? -19.377 6.542 5.774 1.00 65.25 171 LEU A C 1
ATOM 1411 O O . LEU A 1 171 ? -18.735 7.479 5.310 1.00 65.25 171 LEU A O 1
ATOM 1415 N N . ILE A 1 172 ? -20.008 5.646 5.025 1.00 57.66 172 ILE A N 1
ATOM 1416 C CA . ILE A 1 172 ? -20.179 5.811 3.583 1.00 57.66 172 ILE A CA 1
ATOM 1417 C C . ILE A 1 172 ? -21.546 6.463 3.415 1.00 57.66 172 ILE A C 1
ATOM 1419 O O . ILE A 1 172 ? -22.542 5.886 3.860 1.00 57.66 172 ILE A O 1
ATOM 1423 N N . TYR A 1 173 ? -21.550 7.688 2.891 1.00 51.34 173 TYR A N 1
ATOM 1424 C CA . TYR A 1 173 ? -22.757 8.417 2.505 1.00 51.34 173 TYR A CA 1
ATOM 1425 C C . TYR A 1 173 ? -23.143 8.057 1.073 1.00 51.34 173 TYR A C 1
ATOM 1427 O O . TYR A 1 173 ? -22.213 7.832 0.263 1.00 51.34 173 TYR A O 1
#

Sequence (173 aa):
ETQFPLFQVHFKFKPCPRQITKPKSILAGDKKADEEVVIVNASSWIDDKFDFDLEECNVANGKWVFNSSVTPLYSDISCPYIDRQFSCVKNGRNDSDYRHWEWQPEDCTLPRFNPELALRKLQGKRLLFVGDSLQRNQWESFVCLVEWVIPHKHKSMRLGRVHSVFTAKVLIY

Secondary structure (DSSP, 8-state):
-----EEEEEE---PPP----PPPP----------------TTSS--------TTT--TTSEEEEE-TTPPPS--TTT-TTS-GGG-TTTTT----GGGGEEEEESS-PPPPP-HHHHHHHTTT-EEEEESSHHHHHHHHHHHHHHHTTS-GGGEEEE--SSEEEEEE-----

Organism: Phaseolus vulgaris (NCBI:txid3885)

pLDDT: mean 78.22, std 22.51, range [25.42, 97.0]

InterPro domains:
  IPR025846 Trichome birefringence-like, N-terminal domain [PF14416] (55-108)
  IPR026057 Trichome birefringence-like, C-terminal domain [PF13839] (110-159)
  IPR029962 Trichome birefringence-like family [PTHR32285] (41-158)

Foldseek 3Di:
DPQWFKEKEAEDEDDDPPPPDDDDDDDDDDDDDDDPPPPPPPPDPPPVPPDPDCVQFVLVAFDKDFAPPDDALFALVRQPLDDPVPRCVVVPNDDDRVRRIDTQTPRDGDDDDDLVVVSVVCHVHMDMQTDHVVSVNVSSVNCRNNVVPADPVQWDWDDDPRYIYIYGYDDDD